Protein AF-A0A645GNS6-F1 (afdb_monomer)

Solvent-accessible surface area (backbone atoms only — not comparable to full-atom values): 8057 Å² total; per-residue (Å²): 130,66,60,82,79,43,59,93,46,25,54,47,54,11,46,52,54,37,38,74,77,57,66,82,57,90,63,32,44,45,34,22,28,61,91,38,39,68,49,49,28,62,75,68,73,48,89,79,59,27,38,43,39,77,55,68,88,49,41,62,52,37,75,76,35,78,92,40,38,87,32,58,38,48,65,88,47,44,63,59,60,61,64,48,95,63,90,28,38,40,35,44,35,33,63,59,55,52,92,83,55,60,75,65,86,87,48,80,88,53,54,73,45,70,32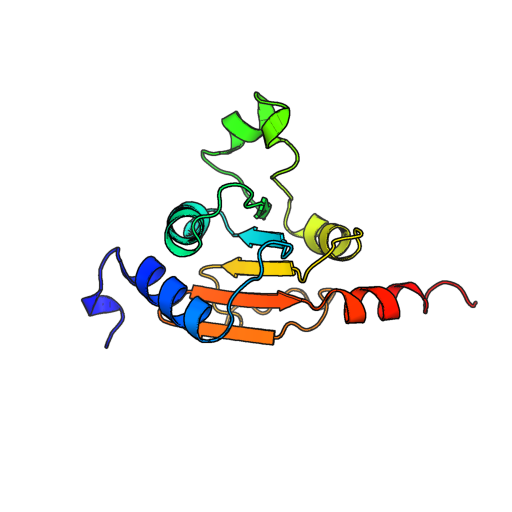,66,61,26,26,44,33,40,39,56,54,73,65,47,55,61,70,66,65,71,82,79,79,129

Radius of gyration: 15.54 Å; Cα contacts (8 Å, |Δi|>4): 206; chains: 1; bounding box: 40×33×48 Å

Secondary structure (DSSP, 8-state):
--GGGSGGGHHHHHHHHHHHHSPPPTTSEEEEETTTHHHHHHHHT-S-PEEES--GGGHHHHHH-HHHHTTEE-GGGHHHHHHS--SS-EEEEES--TTTSPPPTTSPPPEEEEETTEEEEEE-HHHHHHTTTTTS--

Nearest PDB structures (foldseek):
  5b37-assembly1_A  TM=5.063E-01  e=2.604E+00  Nostoc punctiforme NIES-2108
  3wst-assembly10_M  TM=3.511E-01  e=9.110E-01  Caenorhabditis elegans
  7zlj-assembly1_A  TM=4.050E-01  e=1.241E+00  Caenorhabditis elegans
  3vpx-assembly1_B  TM=4.836E-01  e=3.134E+00  Sporosarcina psychrophila

pLDDT: mean 84.09, std 14.73, range [40.09, 96.56]

Sequence (138 aa):
MPTAALGDKATEVGLFNCKSLMAPAPDDLIVVDRGVMAAASWALGRTDLIVLGRPGELEYGFKNYPEYSARHYQLDEFPELLKKQHRGNVFFITSQNPKRKPFPSDWPVPEVVTDHGVTMAKFQAERLKINTEEEYND

Foldseek 3Di:
DDLVVCPPCLLLVFLLVVCVVPPDDPQEAAEEECVNVVSNCVNNVDDLYAYEADNPPCVCVLVVPVVCVVRYDYLVCVLVVLLDDTPFKYKYKYLDDCVVVNRPPSDDQFDWDTGSSMIITIGGSVVSVVVVVVPPDD

Organism: NCBI:txid1076179

Structure (mmCIF, N/CA/C/O backbone):
data_AF-A0A645GNS6-F1
#
_entry.id   AF-A0A645GNS6-F1
#
loop_
_atom_site.group_PDB
_atom_site.id
_atom_site.type_symbol
_atom_site.label_atom_id
_atom_site.label_alt_id
_atom_site.label_comp_id
_atom_site.label_asym_id
_atom_site.label_entity_id
_atom_site.label_seq_id
_atom_site.pdbx_PDB_ins_code
_atom_site.Cartn_x
_atom_site.Cartn_y
_atom_site.Cartn_z
_atom_site.occupancy
_atom_site.B_iso_or_equiv
_atom_site.auth_seq_id
_atom_site.auth_comp_id
_atom_site.auth_asym_id
_atom_site.auth_atom_id
_atom_site.pdbx_PDB_model_num
ATOM 1 N N . MET A 1 1 ? 18.714 -10.364 -10.935 1.00 46.81 1 MET A N 1
ATOM 2 C CA . MET A 1 1 ? 18.670 -10.135 -12.398 1.00 46.81 1 MET A CA 1
ATOM 3 C C . MET A 1 1 ? 18.444 -8.648 -12.646 1.00 46.81 1 MET A C 1
ATOM 5 O O . MET A 1 1 ? 17.853 -8.022 -11.777 1.00 46.81 1 MET A O 1
ATOM 9 N N . PRO A 1 2 ? 18.929 -8.043 -13.743 1.00 48.09 2 PRO A N 1
ATOM 10 C CA . PRO A 1 2 ? 18.662 -6.631 -14.022 1.00 48.09 2 PRO A CA 1
ATOM 11 C C . PRO A 1 2 ? 17.174 -6.429 -14.344 1.00 48.09 2 PRO A C 1
ATOM 13 O O . PRO A 1 2 ? 16.619 -7.198 -15.122 1.00 48.09 2 PRO A O 1
ATOM 16 N N . THR A 1 3 ? 16.541 -5.381 -13.812 1.00 48.56 3 THR A N 1
ATOM 17 C CA . THR A 1 3 ? 15.118 -5.043 -14.043 1.00 48.56 3 THR A CA 1
ATOM 18 C C . THR A 1 3 ? 14.751 -4.949 -15.531 1.00 48.56 3 THR A C 1
ATOM 20 O O . THR A 1 3 ? 13.643 -5.304 -15.916 1.00 48.56 3 THR A O 1
ATOM 23 N N . ALA A 1 4 ? 15.705 -4.562 -16.388 1.00 51.66 4 ALA A N 1
ATOM 24 C CA . ALA A 1 4 ? 15.537 -4.523 -17.844 1.00 51.66 4 ALA A CA 1
ATOM 25 C C . ALA A 1 4 ? 15.235 -5.898 -18.474 1.00 51.66 4 ALA A C 1
ATOM 27 O O . ALA A 1 4 ? 14.607 -5.959 -19.524 1.00 51.66 4 ALA A O 1
ATOM 28 N N . ALA A 1 5 ? 15.643 -6.999 -17.832 1.00 48.50 5 ALA A N 1
ATOM 29 C CA . ALA A 1 5 ? 15.380 -8.355 -18.311 1.00 48.50 5 ALA A CA 1
ATOM 30 C C . ALA A 1 5 ? 13.943 -8.833 -18.027 1.00 48.50 5 ALA A C 1
ATOM 32 O O . ALA A 1 5 ? 13.522 -9.844 -18.581 1.00 48.50 5 ALA A O 1
ATOM 33 N N . LEU A 1 6 ? 13.196 -8.133 -17.163 1.00 52.69 6 LEU A N 1
ATOM 34 C CA . LEU A 1 6 ? 11.848 -8.530 -16.738 1.00 52.69 6 LEU A CA 1
ATOM 35 C C . LEU A 1 6 ? 10.723 -7.834 -17.522 1.00 52.69 6 LEU A C 1
ATOM 37 O O . LEU A 1 6 ? 9.572 -8.254 -17.406 1.00 52.69 6 LEU A O 1
ATOM 41 N N . GLY A 1 7 ? 11.033 -6.804 -18.321 1.00 57.62 7 GLY A N 1
ATOM 42 C CA . GLY A 1 7 ? 10.031 -6.036 -19.071 1.00 57.62 7 GLY A CA 1
ATOM 43 C C . GLY A 1 7 ? 8.871 -5.566 -18.181 1.00 57.62 7 GLY A C 1
ATOM 44 O O . GLY A 1 7 ? 9.086 -5.157 -17.039 1.00 57.62 7 GLY A O 1
ATOM 45 N N . ASP A 1 8 ? 7.638 -5.708 -18.671 1.00 60.00 8 ASP A N 1
ATOM 46 C CA . ASP A 1 8 ? 6.403 -5.312 -17.970 1.00 60.00 8 ASP A CA 1
ATOM 47 C C . ASP A 1 8 ? 6.112 -6.125 -16.688 1.00 60.00 8 ASP A C 1
ATOM 49 O O . ASP A 1 8 ? 5.222 -5.773 -15.916 1.00 60.00 8 ASP A O 1
ATOM 53 N N . LYS A 1 9 ? 6.865 -7.204 -16.416 1.00 68.06 9 LYS A N 1
ATOM 54 C CA . LYS A 1 9 ? 6.669 -8.074 -15.238 1.00 68.06 9 LYS A CA 1
ATOM 55 C C . LYS A 1 9 ? 7.491 -7.669 -14.017 1.00 68.06 9 LYS A C 1
ATOM 57 O O . LYS A 1 9 ? 7.373 -8.301 -12.968 1.00 68.06 9 LYS A O 1
ATOM 62 N N . ALA A 1 10 ? 8.330 -6.638 -14.126 1.00 75.50 10 ALA A N 1
ATOM 63 C CA . ALA A 1 10 ? 9.196 -6.201 -13.030 1.00 75.50 10 ALA A CA 1
ATOM 64 C C . ALA A 1 10 ? 8.412 -5.893 -11.740 1.00 75.50 10 ALA A C 1
ATOM 66 O O . ALA A 1 10 ? 8.846 -6.274 -10.654 1.00 75.50 10 ALA A O 1
ATOM 67 N N . THR A 1 11 ? 7.233 -5.278 -11.864 1.00 80.88 11 THR A N 1
ATOM 68 C CA . THR A 1 11 ? 6.355 -4.957 -10.730 1.00 80.88 11 THR A CA 1
ATOM 69 C C . THR A 1 11 ? 5.794 -6.209 -10.061 1.00 80.88 11 THR A C 1
ATOM 71 O O . THR A 1 11 ? 5.776 -6.292 -8.838 1.00 80.88 11 THR A O 1
ATOM 74 N N . GLU A 1 12 ? 5.372 -7.203 -10.843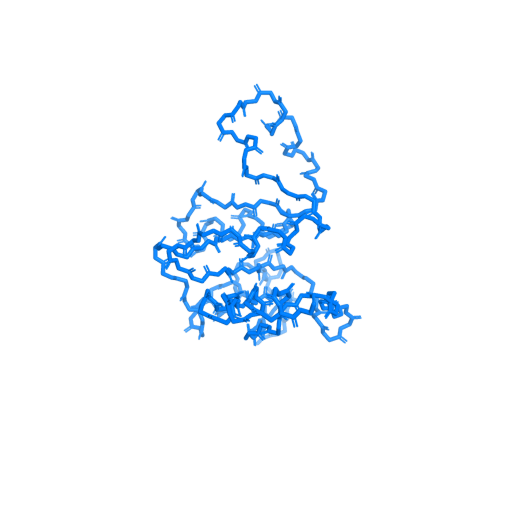 1.00 84.31 12 GLU A N 1
ATOM 75 C CA . GLU A 1 12 ? 4.848 -8.468 -10.318 1.00 84.31 12 GLU A CA 1
ATOM 76 C C . GLU A 1 12 ? 5.942 -9.252 -9.577 1.00 84.31 12 GLU A C 1
ATOM 78 O O . GLU A 1 12 ? 5.735 -9.684 -8.445 1.00 84.31 12 GLU A O 1
ATOM 83 N N . VAL A 1 13 ? 7.139 -9.366 -10.165 1.00 87.12 13 VAL A N 1
ATOM 84 C CA . VAL A 1 13 ? 8.291 -10.022 -9.520 1.00 87.12 13 VAL A CA 1
ATOM 85 C C . VAL A 1 13 ? 8.697 -9.294 -8.238 1.00 87.12 13 VAL A C 1
ATOM 87 O O . VAL A 1 13 ? 8.887 -9.941 -7.208 1.00 87.12 13 VAL A O 1
ATOM 90 N N . GLY A 1 14 ? 8.783 -7.960 -8.280 1.00 90.06 14 GLY A N 1
ATOM 91 C CA . GLY A 1 14 ? 9.083 -7.145 -7.103 1.00 90.06 14 GLY A CA 1
ATOM 92 C C . GLY A 1 14 ? 8.067 -7.361 -5.983 1.00 90.06 14 GLY A C 1
ATOM 93 O O . GLY A 1 14 ? 8.449 -7.582 -4.838 1.00 90.06 14 GLY A O 1
ATOM 94 N N . LEU A 1 15 ? 6.773 -7.402 -6.315 1.00 91.50 15 LEU A N 1
ATOM 95 C CA . LEU A 1 15 ? 5.705 -7.699 -5.360 1.00 91.50 15 LEU A CA 1
ATOM 96 C C . LEU A 1 15 ? 5.820 -9.093 -4.745 1.00 91.50 15 LEU A C 1
ATOM 98 O O . LEU A 1 15 ? 5.704 -9.219 -3.529 1.00 91.50 15 LEU A O 1
ATOM 102 N N . PHE A 1 16 ? 6.058 -10.136 -5.545 1.00 92.50 16 PHE A N 1
ATOM 103 C CA . PHE A 1 16 ? 6.227 -11.493 -5.015 1.00 92.50 16 PHE A CA 1
ATOM 104 C C . PHE A 1 16 ? 7.424 -11.589 -4.065 1.00 92.50 16 PHE A C 1
ATOM 106 O O . PHE A 1 16 ? 7.311 -12.181 -2.989 1.00 92.50 16 PHE A O 1
ATOM 113 N N . ASN A 1 17 ? 8.543 -10.956 -4.416 1.00 93.44 17 ASN A N 1
ATOM 114 C CA . ASN A 1 17 ? 9.731 -10.941 -3.571 1.00 93.44 17 ASN A CA 1
ATOM 115 C C . ASN A 1 17 ? 9.492 -10.142 -2.284 1.00 93.44 17 ASN A C 1
ATOM 117 O O . ASN A 1 17 ? 9.756 -10.653 -1.195 1.00 93.44 17 ASN A O 1
ATOM 121 N N . CYS A 1 18 ? 8.921 -8.937 -2.371 1.00 94.38 18 CYS A N 1
ATOM 122 C CA . CYS A 1 18 ? 8.557 -8.155 -1.190 1.00 94.38 18 CYS A CA 1
ATOM 123 C C . CYS A 1 18 ? 7.568 -8.910 -0.286 1.00 94.38 18 CYS A C 1
ATOM 125 O O . CYS A 1 18 ? 7.786 -8.960 0.921 1.00 94.38 18 CYS A O 1
ATOM 127 N N . LYS A 1 19 ? 6.551 -9.578 -0.850 1.00 94.12 19 LYS A N 1
ATOM 128 C CA . LYS A 1 19 ? 5.597 -10.423 -0.109 1.00 94.12 19 LYS A CA 1
ATOM 129 C C . LYS A 1 19 ? 6.292 -11.579 0.612 1.00 94.12 19 LYS A C 1
ATOM 131 O O . LYS A 1 19 ? 5.902 -11.914 1.724 1.00 94.12 19 LYS A O 1
ATOM 136 N N . SER A 1 20 ? 7.308 -12.189 -0.001 1.00 94.25 20 SER A N 1
ATOM 137 C CA . SER A 1 20 ? 8.058 -13.292 0.620 1.00 94.25 20 SER A CA 1
ATOM 138 C C . SER A 1 20 ? 8.869 -12.845 1.843 1.00 94.25 20 SER A C 1
ATOM 140 O O . SER A 1 20 ? 9.039 -13.617 2.782 1.00 94.25 20 SER A O 1
ATOM 142 N N . LEU A 1 21 ? 9.328 -11.589 1.845 1.00 94.94 21 LEU A N 1
ATOM 143 C CA . LEU A 1 21 ? 10.065 -10.972 2.949 1.00 94.94 21 LEU A CA 1
ATOM 144 C C . LEU A 1 21 ? 9.140 -10.370 4.013 1.00 94.94 21 LEU A C 1
ATOM 146 O O . LEU A 1 21 ? 9.490 -10.340 5.188 1.00 94.94 21 LEU A O 1
ATOM 150 N N . MET A 1 22 ? 7.974 -9.872 3.601 1.00 95.75 22 MET A N 1
ATOM 151 C CA . MET A 1 22 ? 7.034 -9.153 4.453 1.00 95.75 22 MET A CA 1
ATOM 152 C C . MET A 1 22 ? 5.599 -9.458 4.015 1.00 95.75 22 MET A C 1
ATOM 154 O O . MET A 1 22 ? 4.981 -8.720 3.246 1.00 95.75 22 MET A O 1
ATOM 158 N N . ALA A 1 23 ? 5.080 -10.587 4.493 1.00 94.69 23 ALA A N 1
ATOM 159 C CA . ALA A 1 23 ? 3.766 -11.083 4.110 1.00 94.69 23 ALA A CA 1
ATOM 160 C C . ALA A 1 23 ? 2.645 -10.365 4.886 1.00 94.69 23 ALA A C 1
ATOM 162 O O . ALA A 1 23 ? 2.659 -10.399 6.120 1.00 94.69 23 ALA A O 1
ATOM 163 N N . PRO A 1 24 ? 1.651 -9.770 4.200 1.00 95.19 24 PRO A N 1
ATOM 164 C CA . PRO A 1 24 ? 0.451 -9.273 4.861 1.00 95.19 24 PRO A CA 1
ATOM 165 C C . PRO A 1 24 ? -0.443 -10.416 5.360 1.00 95.19 24 PRO A C 1
ATOM 167 O O . PRO A 1 24 ? -0.635 -11.421 4.670 1.00 95.19 24 PRO A O 1
ATOM 170 N N . ALA A 1 25 ? -1.029 -10.236 6.537 1.00 94.75 25 ALA A N 1
ATOM 171 C CA . ALA A 1 25 ? -2.082 -11.067 7.100 1.00 94.75 25 ALA A CA 1
ATOM 172 C C . ALA A 1 25 ? -3.468 -10.705 6.515 1.00 94.75 25 ALA A C 1
ATOM 174 O O . ALA A 1 25 ? -3.645 -9.626 5.940 1.00 94.75 25 ALA A O 1
ATOM 175 N N . PRO A 1 26 ? -4.488 -11.575 6.667 1.00 93.12 26 PRO A N 1
ATOM 176 C CA . PRO A 1 26 ? -5.840 -11.296 6.174 1.00 93.12 26 PRO A CA 1
ATOM 177 C C . PRO A 1 26 ? -6.453 -9.999 6.722 1.00 93.12 26 PRO A C 1
ATOM 179 O O . PRO A 1 26 ? -7.069 -9.260 5.963 1.00 93.12 26 PRO A O 1
ATOM 182 N N . ASP A 1 27 ? -6.225 -9.700 8.004 1.00 93.38 27 ASP A N 1
ATOM 183 C CA . ASP A 1 27 ? -6.756 -8.507 8.683 1.00 93.38 27 ASP A CA 1
ATOM 184 C C . ASP A 1 27 ? -5.908 -7.238 8.467 1.00 93.38 27 ASP A C 1
ATOM 186 O O . ASP A 1 27 ? -6.269 -6.162 8.954 1.00 93.38 27 ASP A O 1
ATOM 190 N N . ASP A 1 28 ? -4.776 -7.346 7.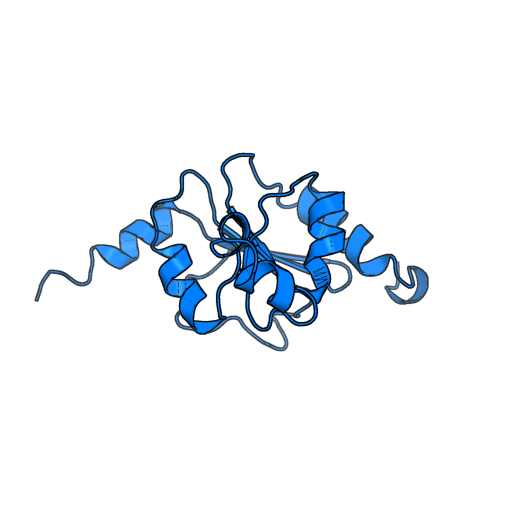761 1.00 94.88 28 ASP A N 1
ATOM 191 C CA . ASP A 1 28 ? -3.962 -6.186 7.408 1.00 94.88 28 ASP A CA 1
ATOM 192 C C . ASP A 1 28 ? -4.650 -5.363 6.311 1.00 94.88 28 ASP A C 1
ATOM 194 O O . ASP A 1 28 ? -5.233 -5.897 5.357 1.00 94.88 28 ASP A O 1
ATOM 198 N N . LEU A 1 29 ? -4.532 -4.042 6.431 1.00 95.12 29 LEU A N 1
ATOM 199 C CA . LEU A 1 29 ? -5.042 -3.089 5.460 1.00 95.12 29 LEU A CA 1
ATOM 200 C C . LEU A 1 29 ? -4.022 -2.893 4.340 1.00 95.12 29 LEU A C 1
ATOM 202 O O . LEU A 1 29 ? -2.869 -2.551 4.604 1.00 95.12 29 LEU A O 1
ATOM 206 N N . ILE A 1 30 ? -4.447 -3.070 3.090 1.00 96.56 30 ILE A N 1
ATOM 207 C CA . ILE A 1 30 ? -3.570 -2.924 1.926 1.00 96.56 30 ILE A CA 1
ATOM 208 C C . ILE A 1 30 ? -3.876 -1.609 1.222 1.00 96.56 30 ILE A C 1
ATOM 210 O O . ILE A 1 30 ? -4.915 -1.455 0.583 1.00 96.56 30 ILE A O 1
ATOM 214 N N . VAL A 1 31 ? -2.942 -0.674 1.317 1.00 96.25 31 VAL A N 1
ATOM 215 C CA . VAL A 1 31 ? -2.975 0.623 0.652 1.00 96.25 31 VAL A CA 1
ATOM 216 C C . VAL A 1 31 ? -1.959 0.615 -0.481 1.00 96.25 31 VAL A C 1
ATOM 218 O O . VAL A 1 31 ? -0.833 0.148 -0.322 1.00 96.25 31 VAL A O 1
ATOM 221 N N . VAL A 1 32 ? -2.342 1.113 -1.648 1.00 95.31 32 VAL A N 1
ATOM 222 C CA . VAL A 1 32 ? -1.515 1.063 -2.853 1.00 95.31 32 VAL A CA 1
ATOM 223 C C . VAL A 1 32 ? -1.562 2.374 -3.609 1.00 95.31 32 VAL A C 1
ATOM 225 O O . VAL A 1 32 ? -2.581 3.063 -3.618 1.00 95.31 32 VAL A O 1
ATOM 228 N N . ASP A 1 33 ? -0.480 2.714 -4.303 1.00 91.38 33 ASP A N 1
ATOM 229 C CA . ASP A 1 33 ? -0.615 3.672 -5.395 1.00 91.38 33 ASP A CA 1
ATOM 230 C C . ASP A 1 33 ? -1.342 3.032 -6.593 1.00 91.38 33 ASP A C 1
ATOM 232 O O . ASP A 1 33 ? -1.379 1.810 -6.774 1.00 91.38 33 ASP A O 1
ATOM 236 N N . ARG A 1 34 ? -1.923 3.879 -7.444 1.00 89.50 34 ARG A N 1
ATOM 237 C CA . ARG A 1 34 ? -2.628 3.445 -8.659 1.00 89.50 34 ARG A CA 1
ATOM 238 C C . ARG A 1 34 ? -1.756 2.581 -9.581 1.00 89.50 34 ARG A C 1
ATOM 240 O O . ARG A 1 34 ? -2.276 1.672 -10.219 1.00 89.50 34 ARG A O 1
ATOM 247 N N . GLY A 1 35 ? -0.460 2.881 -9.687 1.00 87.12 35 GLY A N 1
ATOM 248 C CA . GLY A 1 35 ? 0.450 2.231 -10.632 1.00 87.12 35 GLY A CA 1
ATOM 249 C C . GLY A 1 35 ? 0.726 0.767 -10.297 1.00 87.12 35 GLY A C 1
ATOM 250 O O . GLY A 1 35 ? 0.965 -0.026 -11.203 1.00 87.12 35 GLY A O 1
ATOM 251 N N . VAL A 1 36 ? 0.645 0.393 -9.018 1.00 90.94 36 VAL A N 1
ATOM 252 C CA . VAL A 1 36 ? 0.877 -0.987 -8.566 1.00 90.94 36 VAL A CA 1
ATOM 253 C C . VAL A 1 36 ? -0.400 -1.741 -8.193 1.00 90.94 36 VAL A C 1
ATOM 255 O O . VAL A 1 36 ? -0.327 -2.941 -7.945 1.00 90.94 36 VAL A O 1
ATOM 258 N N . MET A 1 37 ? -1.567 -1.086 -8.182 1.00 91.88 37 MET A N 1
ATOM 259 C CA . MET A 1 37 ? -2.829 -1.668 -7.700 1.00 91.88 37 MET A CA 1
ATOM 260 C C . MET A 1 37 ? -3.179 -3.006 -8.366 1.00 91.88 37 MET A C 1
ATOM 262 O O . MET A 1 37 ? -3.460 -3.979 -7.668 1.00 91.88 37 MET A O 1
ATOM 266 N N . ALA A 1 38 ? -3.157 -3.070 -9.701 1.00 90.69 38 ALA A N 1
ATOM 267 C CA . ALA A 1 38 ? -3.542 -4.279 -10.431 1.00 90.69 38 ALA A CA 1
ATOM 268 C C . ALA A 1 38 ? -2.595 -5.452 -10.124 1.00 90.69 38 ALA A C 1
ATOM 270 O O . ALA A 1 38 ? -3.043 -6.555 -9.808 1.00 90.69 38 ALA A O 1
ATOM 271 N N . ALA A 1 39 ? -1.286 -5.193 -10.137 1.00 91.31 39 ALA A N 1
ATOM 272 C CA . ALA A 1 39 ? -0.280 -6.199 -9.818 1.00 91.31 39 ALA A CA 1
ATOM 273 C C . ALA A 1 39 ? -0.364 -6.644 -8.347 1.00 91.31 39 ALA A C 1
ATOM 275 O O . ALA A 1 39 ? -0.253 -7.834 -8.059 1.00 91.31 39 ALA A O 1
ATOM 276 N N . ALA A 1 40 ? -0.613 -5.716 -7.416 1.00 93.56 40 ALA A N 1
ATOM 277 C CA . ALA A 1 40 ? -0.774 -6.018 -5.995 1.00 93.56 40 ALA A CA 1
ATOM 278 C C . ALA A 1 40 ? -2.028 -6.860 -5.734 1.00 93.56 40 ALA A C 1
ATOM 280 O O . ALA A 1 40 ? -1.959 -7.832 -4.983 1.00 93.56 40 ALA A O 1
ATOM 281 N N . SER A 1 41 ? -3.151 -6.539 -6.385 1.00 93.12 41 SER A N 1
ATOM 282 C CA . SER A 1 41 ? -4.387 -7.322 -6.287 1.00 93.12 41 SER A CA 1
ATOM 283 C C . SER A 1 41 ? -4.162 -8.774 -6.711 1.00 93.12 41 SER A C 1
ATOM 285 O O . SER A 1 41 ? -4.527 -9.690 -5.972 1.00 93.12 41 SER A O 1
ATOM 287 N N . TRP A 1 42 ? -3.466 -8.986 -7.832 1.00 91.81 42 TRP A N 1
ATOM 288 C CA . TRP A 1 42 ? -3.106 -10.316 -8.319 1.00 91.81 42 TRP A CA 1
ATOM 289 C C . TRP A 1 42 ? -2.137 -11.053 -7.384 1.00 91.81 42 TRP A C 1
ATOM 291 O O . TRP A 1 42 ? -2.438 -12.148 -6.912 1.00 91.81 42 TRP A O 1
ATOM 301 N N . ALA A 1 43 ? -0.995 -10.441 -7.054 1.00 91.81 43 ALA A N 1
ATOM 302 C CA . ALA A 1 43 ? 0.060 -11.080 -6.263 1.00 91.81 43 ALA A CA 1
ATOM 303 C C . ALA A 1 43 ? -0.375 -11.404 -4.821 1.00 91.81 43 ALA A C 1
ATOM 305 O O . ALA A 1 43 ? 0.089 -12.381 -4.217 1.00 91.81 43 ALA A O 1
ATOM 306 N N . LEU A 1 44 ? -1.264 -10.590 -4.244 1.00 93.62 44 LEU A N 1
ATOM 307 C CA . LEU A 1 44 ? -1.794 -10.795 -2.896 1.00 93.62 44 LEU A CA 1
ATOM 308 C C . LEU A 1 44 ? -3.085 -11.621 -2.878 1.00 93.62 44 LEU A C 1
ATOM 310 O O . LEU A 1 44 ? -3.429 -12.135 -1.817 1.00 93.62 44 LEU A O 1
ATOM 314 N N . GLY A 1 45 ? -3.776 -11.775 -4.012 1.00 93.56 45 GLY A N 1
ATOM 315 C CA . GLY A 1 45 ? -5.102 -12.398 -4.061 1.00 93.56 45 GLY A CA 1
ATOM 316 C C . GLY A 1 45 ? -6.146 -11.599 -3.274 1.00 93.56 45 GLY A C 1
ATOM 317 O O . GLY A 1 45 ? -6.998 -12.180 -2.605 1.00 93.56 45 GLY A O 1
ATOM 318 N N . ARG A 1 46 ? -6.040 -10.266 -3.294 1.00 93.94 46 ARG A N 1
ATOM 319 C CA . ARG A 1 46 ? -6.878 -9.337 -2.518 1.00 93.94 46 ARG A CA 1
ATOM 320 C C . ARG A 1 46 ? -7.691 -8.458 -3.465 1.00 93.94 46 ARG A C 1
ATOM 322 O O . ARG A 1 46 ? -7.213 -8.086 -4.535 1.00 93.94 46 ARG A O 1
ATOM 329 N N . THR A 1 47 ? -8.907 -8.099 -3.064 1.00 92.31 47 THR A N 1
ATOM 330 C CA . THR A 1 47 ? -9.821 -7.226 -3.836 1.00 92.31 47 THR A CA 1
ATOM 331 C C . THR A 1 47 ? -10.312 -6.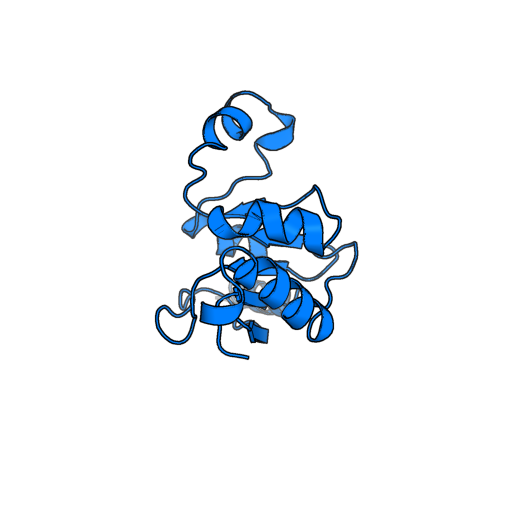023 -3.033 1.00 92.31 47 THR A C 1
ATOM 333 O O . THR A 1 47 ? -11.120 -5.238 -3.515 1.00 92.31 47 THR A O 1
ATOM 336 N N . ASP A 1 48 ? -9.865 -5.896 -1.792 1.00 93.19 48 ASP A N 1
ATOM 337 C CA . ASP A 1 48 ? -10.209 -4.883 -0.793 1.00 93.19 48 ASP A CA 1
ATOM 338 C C . ASP A 1 48 ? -9.092 -3.838 -0.628 1.00 93.19 48 ASP A C 1
ATOM 340 O O . ASP A 1 48 ? -8.944 -3.228 0.427 1.00 93.19 48 ASP A O 1
ATOM 344 N N . LEU A 1 49 ? -8.294 -3.635 -1.680 1.00 94.69 49 LEU A N 1
ATOM 345 C CA . LEU A 1 49 ? -7.213 -2.658 -1.688 1.00 94.69 49 LEU A CA 1
ATOM 346 C C . LEU A 1 49 ? -7.781 -1.236 -1.635 1.00 94.69 49 LEU A C 1
ATOM 348 O O . LEU A 1 49 ? -8.802 -0.935 -2.260 1.00 94.69 49 LEU A O 1
ATOM 352 N N . ILE A 1 50 ? -7.062 -0.361 -0.941 1.00 95.31 50 ILE A N 1
ATOM 353 C CA . ILE A 1 50 ? -7.309 1.076 -0.897 1.00 95.31 50 ILE A CA 1
ATOM 354 C C . ILE A 1 50 ? -6.308 1.776 -1.812 1.00 95.31 50 ILE A C 1
ATOM 356 O O . ILE A 1 50 ? -5.103 1.575 -1.691 1.00 95.31 50 ILE A O 1
ATOM 360 N N . VAL A 1 51 ? -6.790 2.633 -2.703 1.00 95.12 51 VAL A N 1
ATOM 361 C CA . VAL A 1 51 ? -5.948 3.458 -3.570 1.00 95.12 51 VAL A CA 1
ATOM 362 C C . VAL A 1 51 ? -5.626 4.778 -2.880 1.00 95.12 51 VAL A C 1
ATOM 364 O O . VAL A 1 51 ? -6.527 5.475 -2.416 1.00 95.12 51 VAL A O 1
ATOM 367 N N . LEU A 1 52 ? -4.344 5.140 -2.858 1.00 94.12 52 LEU A N 1
ATOM 368 C CA . LEU A 1 52 ? -3.840 6.387 -2.294 1.00 94.12 52 LEU A CA 1
ATOM 369 C C . LEU A 1 52 ? -3.347 7.347 -3.385 1.00 94.12 52 LEU A C 1
ATOM 371 O O . LEU A 1 52 ? -2.564 6.978 -4.266 1.00 94.12 52 LEU A O 1
ATOM 375 N N . GLY A 1 53 ? -3.763 8.609 -3.296 1.00 90.94 53 GLY A N 1
ATOM 376 C CA . GLY A 1 53 ? -3.388 9.676 -4.221 1.00 90.94 53 GLY A CA 1
ATOM 377 C C . GLY A 1 53 ? -4.321 9.775 -5.429 1.00 90.94 53 GLY A C 1
ATOM 378 O O . GLY A 1 53 ? -5.517 9.535 -5.330 1.00 90.94 53 GLY A O 1
ATOM 379 N N . ARG A 1 54 ? -3.803 10.177 -6.597 1.00 89.25 54 ARG A N 1
ATOM 380 C CA . ARG A 1 54 ? -4.656 10.452 -7.769 1.00 89.25 54 ARG A CA 1
ATOM 381 C C . ARG A 1 54 ? -5.266 9.156 -8.340 1.00 89.25 54 ARG A C 1
ATOM 383 O O . ARG A 1 54 ? -4.499 8.295 -8.782 1.00 89.25 54 ARG A O 1
ATOM 390 N N . PRO A 1 55 ? -6.607 9.042 -8.424 1.00 86.25 55 PRO A N 1
ATOM 391 C CA . PRO A 1 55 ? -7.278 7.801 -8.821 1.00 86.25 55 PRO A CA 1
ATOM 392 C C . PRO A 1 55 ? -7.186 7.511 -10.328 1.00 86.25 55 PRO A C 1
ATOM 394 O O . PRO A 1 55 ? -7.209 6.351 -10.737 1.00 86.25 55 PRO A O 1
ATOM 397 N N . GLY A 1 56 ? -7.025 8.541 -11.167 1.00 87.44 56 GLY A N 1
ATOM 398 C CA . GLY A 1 56 ? -6.936 8.384 -12.621 1.00 87.44 56 GLY A CA 1
ATOM 399 C C . GLY A 1 56 ? -8.191 7.723 -13.194 1.00 87.44 56 GLY A C 1
ATOM 400 O O . GLY A 1 56 ? -9.301 8.138 -12.892 1.00 87.44 56 GLY A O 1
ATOM 401 N N . GLU A 1 57 ? -8.019 6.663 -13.979 1.00 87.00 57 GLU A N 1
ATOM 402 C CA . GLU A 1 57 ? -9.122 5.919 -14.612 1.00 87.00 57 GLU A CA 1
ATOM 403 C C . GLU A 1 57 ? -10.120 5.320 -13.603 1.00 87.00 57 GLU A C 1
ATOM 405 O O . GLU A 1 57 ? -11.281 5.097 -13.938 1.00 87.00 57 GLU A O 1
ATOM 410 N N . LEU A 1 58 ? -9.704 5.116 -12.348 1.00 89.06 58 LEU A N 1
ATOM 411 C CA . LEU A 1 58 ? -10.558 4.592 -11.278 1.00 89.06 58 LEU A CA 1
ATOM 412 C C . LEU A 1 58 ? -11.514 5.644 -10.701 1.00 89.06 58 LEU A C 1
ATOM 414 O O . LEU A 1 58 ? -12.433 5.299 -9.961 1.00 89.06 58 LEU A O 1
ATOM 418 N N . GLU A 1 59 ? -11.325 6.922 -11.040 1.00 92.06 59 GLU A N 1
ATOM 419 C CA . GLU A 1 59 ? -12.123 8.032 -10.515 1.00 92.06 59 GLU A CA 1
ATOM 420 C C . GLU A 1 59 ? -13.617 7.843 -10.779 1.00 92.06 59 GLU A C 1
ATOM 422 O O . GLU A 1 59 ? -14.441 8.084 -9.896 1.00 92.06 59 GLU A O 1
ATOM 427 N N . TYR A 1 60 ? -13.968 7.368 -11.977 1.00 91.12 60 TYR A N 1
ATOM 428 C CA . TYR A 1 60 ? -15.356 7.075 -12.317 1.00 91.12 60 TYR A CA 1
ATOM 429 C C . TYR A 1 60 ? -15.942 6.017 -11.374 1.00 91.12 60 TYR A C 1
ATOM 431 O O . TYR A 1 60 ? -17.055 6.186 -10.881 1.00 91.12 60 TYR A O 1
ATOM 439 N N . GLY A 1 61 ? -15.175 4.963 -11.078 1.00 90.38 61 GLY A N 1
ATOM 440 C CA . GLY A 1 61 ? -15.564 3.912 -10.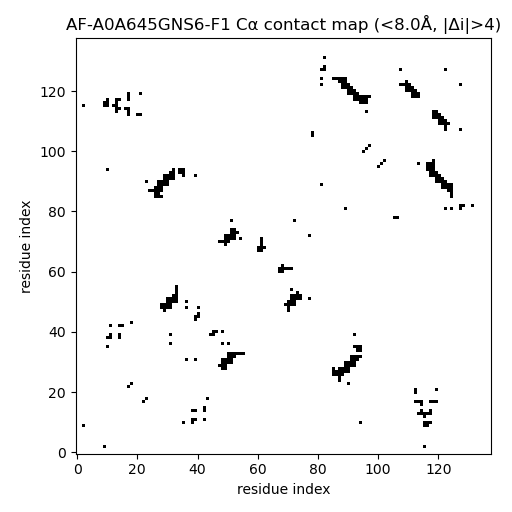142 1.00 90.38 61 GLY A CA 1
ATOM 441 C C . GLY A 1 61 ? -15.842 4.465 -8.744 1.00 90.38 61 GLY A C 1
ATOM 442 O O . GLY A 1 61 ? -16.919 4.261 -8.194 1.00 90.38 61 GLY A O 1
ATOM 443 N N . PHE A 1 62 ? -14.901 5.234 -8.196 1.00 91.44 62 PHE A N 1
ATOM 444 C CA . PHE A 1 62 ? -15.021 5.776 -6.841 1.00 91.44 62 PHE A CA 1
ATOM 445 C C . PHE A 1 62 ? -16.157 6.792 -6.680 1.00 91.44 62 PHE A C 1
ATOM 447 O O . PHE A 1 62 ? -16.756 6.865 -5.610 1.00 91.44 62 PHE A O 1
ATOM 454 N N . LYS A 1 63 ? -16.476 7.560 -7.730 1.00 91.44 63 LYS A N 1
ATOM 455 C CA . LYS A 1 63 ? -17.534 8.582 -7.683 1.00 91.44 63 LYS A CA 1
ATOM 456 C C . LYS A 1 63 ? -18.940 8.041 -7.919 1.00 91.44 63 LYS A C 1
ATOM 458 O O . LYS A 1 63 ? -19.886 8.596 -7.372 1.00 91.44 63 LYS A O 1
ATOM 463 N N . ASN A 1 64 ? -19.090 7.015 -8.755 1.00 93.81 64 ASN A N 1
ATOM 464 C CA . ASN A 1 64 ? -20.411 6.565 -9.206 1.00 93.81 64 ASN A CA 1
ATOM 465 C C . ASN A 1 64 ? -20.915 5.307 -8.483 1.00 93.81 64 ASN A C 1
ATOM 467 O O . ASN A 1 64 ? -22.104 5.013 -8.571 1.00 93.81 64 ASN A O 1
ATOM 471 N N . TYR A 1 65 ? -20.049 4.593 -7.756 1.00 91.56 65 TYR A N 1
ATOM 472 C CA . TYR A 1 65 ? -20.396 3.359 -7.045 1.00 91.56 65 TYR A CA 1
ATOM 473 C C . TYR A 1 65 ? -20.100 3.512 -5.543 1.00 91.56 65 TYR A C 1
ATOM 475 O O . TYR A 1 65 ? -18.929 3.480 -5.138 1.00 91.56 65 TYR A O 1
ATOM 483 N N . PRO A 1 66 ? -21.131 3.713 -4.698 1.00 88.06 66 PRO A N 1
ATOM 484 C CA . PRO A 1 66 ? -20.966 3.979 -3.268 1.00 88.06 66 PRO A CA 1
ATOM 485 C C . PRO A 1 66 ? -20.116 2.941 -2.526 1.00 88.06 66 PRO A C 1
ATOM 487 O O . PRO A 1 66 ? -19.353 3.298 -1.631 1.00 88.06 66 PRO A O 1
ATOM 490 N N . GLU A 1 67 ? -20.183 1.674 -2.927 1.00 87.81 67 GLU A N 1
ATOM 491 C CA . GLU A 1 67 ? -19.419 0.559 -2.365 1.00 87.81 67 GLU A CA 1
ATOM 492 C C . GLU A 1 67 ? -17.897 0.676 -2.562 1.00 87.81 67 GLU A C 1
ATOM 494 O O . GLU A 1 67 ? -17.123 0.038 -1.840 1.00 87.81 67 GLU A O 1
ATOM 499 N N . TYR A 1 68 ? -17.451 1.497 -3.517 1.00 86.88 68 TYR A N 1
ATOM 500 C CA . TYR A 1 68 ? -16.035 1.739 -3.796 1.00 86.88 68 TYR A CA 1
ATOM 501 C C . TYR A 1 68 ? -15.544 3.089 -3.274 1.00 86.88 68 TYR A C 1
ATOM 503 O O . TYR A 1 68 ? -14.335 3.272 -3.154 1.00 86.88 68 TYR A O 1
ATOM 511 N N . SER A 1 69 ? -16.446 4.004 -2.903 1.00 83.81 69 SER A N 1
ATOM 512 C CA . SER A 1 69 ? -16.091 5.341 -2.400 1.00 83.81 69 SER A CA 1
ATOM 513 C C . SER A 1 69 ? -15.119 5.303 -1.210 1.00 83.81 69 SER A C 1
ATOM 515 O O . SER A 1 69 ? -14.175 6.082 -1.154 1.00 83.81 69 SER A O 1
ATOM 517 N N . ALA A 1 70 ? -15.272 4.330 -0.307 1.00 86.69 70 ALA A N 1
ATOM 518 C CA . ALA A 1 70 ? -14.414 4.163 0.868 1.00 86.69 70 ALA A CA 1
ATOM 519 C C . ALA A 1 70 ? -13.018 3.573 0.562 1.00 86.69 70 ALA A C 1
ATOM 521 O O . ALA A 1 70 ? -12.228 3.361 1.483 1.00 86.69 70 ALA A O 1
ATOM 522 N N . ARG A 1 71 ? -12.714 3.270 -0.708 1.00 91.06 71 ARG A N 1
ATOM 523 C CA . ARG A 1 71 ? -11.456 2.641 -1.152 1.00 91.06 71 ARG A CA 1
ATOM 524 C C . ARG A 1 71 ? -10.488 3.625 -1.798 1.00 91.06 71 ARG A C 1
ATOM 526 O O . ARG A 1 71 ? -9.508 3.198 -2.403 1.00 91.06 71 ARG A O 1
ATOM 533 N N . HIS A 1 72 ? -10.749 4.921 -1.691 1.00 94.06 72 HIS A N 1
ATOM 534 C CA . HIS A 1 72 ? -9.896 5.959 -2.248 1.00 94.06 72 HIS A CA 1
ATOM 535 C C . HIS A 1 72 ? -9.630 7.041 -1.208 1.00 94.06 72 HIS A C 1
ATOM 537 O O . HIS A 1 72 ? -10.559 7.549 -0.591 1.00 94.06 72 HIS A O 1
ATOM 543 N N . TYR A 1 73 ? -8.352 7.361 -1.024 1.00 93.12 73 TYR A N 1
ATOM 544 C CA . TYR A 1 73 ? -7.879 8.431 -0.153 1.00 93.12 73 TYR A CA 1
ATOM 545 C C . TYR A 1 73 ? -6.863 9.281 -0.917 1.00 93.12 73 TYR A C 1
ATOM 547 O O . TYR A 1 73 ? -6.101 8.782 -1.750 1.00 93.12 73 TYR A O 1
ATOM 555 N N . GLN A 1 74 ? -6.820 10.571 -0.630 1.00 91.81 74 GLN A N 1
ATOM 556 C CA . GLN A 1 74 ? -5.733 11.455 -1.017 1.00 91.81 74 GLN A CA 1
ATOM 557 C C . GLN A 1 74 ? -4.510 11.220 -0.123 1.00 91.81 74 GLN A C 1
ATOM 559 O O . GLN A 1 74 ? -4.590 10.613 0.943 1.00 91.81 74 GLN A O 1
ATOM 564 N N . LEU A 1 75 ? -3.338 11.661 -0.587 1.00 88.88 75 LEU A N 1
ATOM 565 C CA . LEU A 1 75 ? -2.069 11.400 0.102 1.00 88.88 75 LEU A CA 1
ATOM 566 C C . LEU A 1 75 ? -2.016 12.036 1.503 1.00 88.88 75 LEU A C 1
ATOM 568 O O . LEU A 1 75 ? -1.447 11.450 2.418 1.00 88.88 75 LEU A O 1
ATOM 572 N N . ASP A 1 76 ? -2.608 13.217 1.649 1.00 89.50 76 ASP A N 1
ATOM 573 C CA . ASP A 1 76 ? -2.751 13.979 2.892 1.00 89.50 76 ASP A CA 1
ATOM 574 C C . ASP A 1 76 ? -3.768 13.369 3.866 1.00 89.50 76 ASP A C 1
ATOM 576 O O . ASP A 1 76 ? -3.711 13.643 5.059 1.00 89.50 76 ASP A O 1
ATOM 580 N N . GLU A 1 77 ? -4.643 12.478 3.398 1.00 90.94 77 GLU A N 1
ATOM 581 C CA . GLU A 1 77 ? -5.582 11.737 4.250 1.00 90.94 77 GLU A CA 1
ATOM 582 C C . GLU A 1 77 ? -4.969 10.445 4.820 1.00 90.94 77 GLU A C 1
ATOM 584 O O . GLU A 1 77 ? -5.575 9.779 5.664 1.00 90.94 77 GLU A O 1
ATOM 589 N N . PHE A 1 78 ? -3.762 10.063 4.383 1.00 90.94 78 PHE A N 1
ATOM 590 C CA . PHE A 1 78 ? -3.110 8.836 4.840 1.00 90.94 78 PHE A CA 1
ATOM 591 C C . PHE A 1 78 ? -2.803 8.815 6.346 1.00 90.94 78 PHE A C 1
ATOM 593 O O . PHE A 1 78 ? -3.084 7.789 6.967 1.00 90.94 78 PHE A O 1
ATOM 600 N N . PRO A 1 79 ? -2.294 9.894 6.978 1.00 88.44 79 PRO A N 1
ATOM 601 C CA . PRO A 1 79 ? -2.096 9.912 8.428 1.00 88.44 79 PRO A CA 1
ATOM 602 C C . PRO A 1 79 ? -3.385 9.630 9.206 1.00 88.44 79 PRO A C 1
ATOM 604 O O . PRO A 1 79 ? -3.373 8.871 10.171 1.00 88.44 79 PRO A O 1
ATOM 607 N N . GLU A 1 80 ? -4.518 10.166 8.752 1.00 86.69 80 GLU A N 1
ATOM 608 C CA . GLU A 1 80 ? -5.818 9.900 9.374 1.00 86.69 80 GLU A CA 1
ATOM 609 C C . GLU A 1 80 ? -6.277 8.458 9.139 1.00 86.69 80 GLU A C 1
ATOM 611 O O . GLU A 1 80 ? -6.835 7.831 10.039 1.00 86.69 80 GLU A O 1
ATOM 616 N N . LEU A 1 81 ? -5.989 7.878 7.968 1.00 88.69 81 LEU A N 1
ATOM 617 C CA . LEU A 1 81 ? -6.221 6.453 7.716 1.00 88.69 81 LEU A CA 1
ATOM 618 C C . LEU A 1 81 ? -5.421 5.561 8.679 1.00 88.69 81 LEU A C 1
ATOM 620 O O . LEU A 1 81 ? -5.962 4.563 9.151 1.00 88.69 81 LEU A O 1
ATOM 624 N N . LEU A 1 82 ? -4.177 5.934 8.997 1.00 87.62 82 LEU A N 1
ATOM 625 C CA . LEU A 1 82 ? -3.329 5.223 9.962 1.00 87.62 82 LEU A CA 1
ATOM 626 C C . LEU A 1 82 ? -3.849 5.325 11.407 1.00 87.62 82 LEU A C 1
ATOM 628 O O . LEU A 1 82 ? -3.611 4.428 12.207 1.00 87.62 82 LEU A O 1
ATOM 632 N N . LYS A 1 83 ? -4.552 6.405 11.765 1.00 83.81 83 LYS A N 1
ATOM 633 C CA . LYS A 1 83 ? -5.128 6.580 13.112 1.00 83.81 83 LYS A CA 1
ATOM 634 C C . LYS A 1 83 ? -6.432 5.808 13.315 1.00 83.81 83 LYS A C 1
ATOM 636 O O . LYS A 1 83 ? -6.832 5.562 14.454 1.00 83.81 83 LYS A O 1
ATOM 641 N N . LYS A 1 84 ? -7.134 5.442 12.235 1.00 84.25 84 LYS A N 1
ATOM 642 C CA . LYS A 1 84 ? -8.390 4.683 12.336 1.00 84.25 84 LYS A CA 1
ATOM 643 C C . LYS A 1 84 ? -8.140 3.335 13.003 1.00 84.25 84 LYS A C 1
ATOM 645 O O . LYS A 1 84 ? -7.099 2.718 12.833 1.00 84.25 84 LYS A O 1
ATOM 650 N N . GLN A 1 85 ? -9.125 2.826 13.736 1.00 72.81 85 GLN A N 1
ATOM 651 C CA . GLN A 1 85 ? -8.997 1.502 14.329 1.00 72.81 85 GLN A CA 1
ATOM 652 C C . GLN A 1 85 ? -9.046 0.425 13.236 1.00 72.81 85 GLN A C 1
ATOM 654 O O . GLN A 1 85 ? -10.085 0.190 12.620 1.00 72.81 85 GLN A O 1
ATOM 659 N N . HIS A 1 86 ? -7.926 -0.260 13.031 1.00 79.94 86 HIS A N 1
ATOM 660 C CA . HIS A 1 86 ? -7.810 -1.438 12.178 1.00 79.94 86 HIS A CA 1
ATOM 661 C C . HIS A 1 86 ? -7.294 -2.631 12.997 1.00 79.94 86 HIS A C 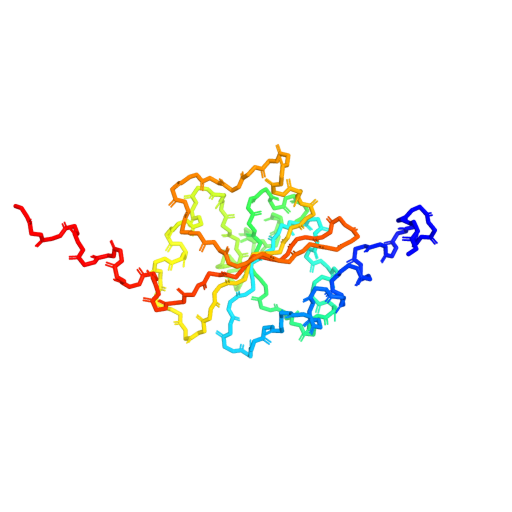1
ATOM 663 O O . HIS A 1 86 ? -6.624 -2.465 14.018 1.00 79.94 86 HIS A O 1
ATOM 669 N N . ARG A 1 87 ? -7.679 -3.849 12.595 1.00 80.50 87 ARG A N 1
ATOM 670 C CA . ARG A 1 87 ? -7.330 -5.082 13.324 1.00 80.50 87 ARG A CA 1
ATOM 671 C C . ARG A 1 87 ? -5.882 -5.516 13.082 1.00 80.50 87 ARG A C 1
ATOM 673 O O . ARG A 1 87 ? -5.248 -5.997 14.015 1.00 80.50 87 ARG A O 1
ATOM 680 N N . GLY A 1 88 ? -5.376 -5.338 11.863 1.00 89.12 88 GLY A N 1
ATOM 681 C CA . GLY A 1 88 ? -3.998 -5.646 11.476 1.00 89.12 88 GLY A CA 1
ATOM 682 C C . GLY A 1 88 ? -3.129 -4.404 11.282 1.00 89.12 88 GLY A C 1
ATOM 683 O O . GLY A 1 88 ? -3.515 -3.297 11.632 1.00 89.12 88 GLY A O 1
ATOM 684 N N . ASN A 1 89 ? -1.945 -4.584 10.713 1.00 94.38 89 ASN A N 1
ATOM 685 C CA . ASN A 1 89 ? -1.044 -3.524 10.264 1.00 94.38 89 ASN A CA 1
ATOM 686 C C . ASN A 1 89 ? -1.598 -2.809 9.023 1.00 94.38 89 ASN A C 1
ATOM 688 O O . ASN A 1 89 ? -2.460 -3.337 8.320 1.00 94.38 89 ASN A O 1
ATOM 692 N N . VAL A 1 90 ? -1.036 -1.644 8.701 1.00 95.31 90 VAL A N 1
ATOM 693 C CA . VAL A 1 90 ? -1.261 -0.992 7.404 1.00 95.31 90 VAL A CA 1
ATOM 694 C C . VAL A 1 90 ? -0.044 -1.217 6.524 1.00 95.31 90 VAL A C 1
ATOM 696 O O . VAL A 1 90 ? 1.082 -0.939 6.930 1.00 95.31 90 VAL A O 1
ATOM 699 N N . PHE A 1 91 ? -0.263 -1.714 5.315 1.00 96.50 91 PHE A N 1
ATOM 700 C CA . PHE A 1 91 ? 0.758 -1.831 4.286 1.00 96.50 91 PHE A CA 1
ATOM 701 C C . PHE A 1 91 ? 0.537 -0.755 3.238 1.00 96.50 91 PHE A C 1
ATOM 703 O O . PHE A 1 91 ? -0.550 -0.665 2.681 1.00 96.50 91 PHE A O 1
ATOM 710 N N . PHE A 1 92 ? 1.572 0.016 2.928 1.00 96.19 92 PHE A N 1
ATOM 711 C CA . PHE A 1 92 ? 1.599 0.880 1.759 1.00 96.19 92 PHE A CA 1
ATOM 712 C C . PHE A 1 92 ? 2.535 0.301 0.702 1.00 96.19 92 PHE A C 1
ATOM 714 O O . PHE A 1 92 ? 3.724 0.098 0.955 1.00 96.19 92 PHE A O 1
ATOM 721 N N . ILE A 1 93 ? 1.996 0.030 -0.482 1.00 95.69 93 ILE A N 1
ATOM 722 C CA . ILE A 1 93 ? 2.732 -0.530 -1.612 1.00 95.69 93 ILE A CA 1
ATOM 723 C C . ILE A 1 93 ? 2.804 0.514 -2.720 1.00 95.69 93 ILE A C 1
ATOM 725 O O . ILE A 1 93 ? 1.788 1.045 -3.170 1.00 95.69 93 ILE A O 1
ATOM 729 N N . THR A 1 94 ? 4.011 0.798 -3.189 1.00 93.19 94 THR A N 1
ATOM 730 C CA . THR A 1 94 ? 4.236 1.826 -4.202 1.00 93.19 94 THR A CA 1
ATOM 731 C C . THR A 1 94 ? 5.383 1.458 -5.129 1.00 93.19 94 THR A C 1
ATOM 733 O O . THR A 1 94 ? 6.285 0.716 -4.748 1.00 93.19 94 THR A O 1
ATOM 736 N N . SER A 1 95 ? 5.384 2.000 -6.346 1.00 89.12 95 SER A N 1
ATOM 737 C CA . SER A 1 95 ? 6.569 1.969 -7.212 1.00 89.12 95 SER A CA 1
ATOM 738 C C . SER A 1 95 ? 7.582 3.079 -6.877 1.00 89.12 95 SER A C 1
ATOM 740 O O . SER A 1 95 ? 8.580 3.262 -7.577 1.00 89.12 95 SER A O 1
ATOM 742 N N . GLN A 1 96 ? 7.302 3.908 -5.865 1.00 81.00 96 GLN A N 1
ATOM 743 C CA . GLN A 1 96 ? 8.200 4.976 -5.437 1.00 81.00 96 GLN A CA 1
ATOM 744 C C . GLN A 1 96 ? 9.392 4.408 -4.676 1.00 81.00 96 GLN A C 1
ATOM 746 O O . GLN A 1 96 ? 9.242 3.591 -3.778 1.00 81.00 96 GLN A O 1
ATOM 751 N N . ASN A 1 97 ? 10.586 4.911 -4.993 1.00 79.94 97 ASN A N 1
ATOM 752 C CA . ASN A 1 97 ? 11.789 4.591 -4.241 1.00 79.94 97 ASN A CA 1
ATOM 753 C C . ASN A 1 97 ? 11.930 5.557 -3.047 1.00 79.94 97 ASN A C 1
ATOM 755 O O . ASN A 1 97 ? 12.265 6.729 -3.274 1.00 79.94 97 ASN A O 1
ATOM 759 N N . PRO A 1 98 ? 11.773 5.089 -1.796 1.00 79.44 98 PRO A N 1
ATOM 760 C CA . PRO A 1 98 ? 11.815 5.943 -0.612 1.00 79.44 98 PRO A CA 1
ATOM 761 C C . PRO A 1 98 ? 13.185 6.597 -0.389 1.00 79.44 98 PRO A C 1
ATOM 763 O O . PRO A 1 98 ? 13.274 7.636 0.251 1.00 79.44 98 PRO A O 1
ATOM 766 N N . LYS A 1 99 ? 14.269 6.061 -0.971 1.00 78.69 99 LYS A N 1
ATOM 767 C CA . LYS A 1 99 ? 15.596 6.703 -0.913 1.00 78.69 99 LYS A CA 1
ATOM 768 C C . LYS A 1 99 ? 15.673 7.983 -1.747 1.00 78.69 99 LYS A C 1
ATOM 770 O O . LYS A 1 99 ? 16.509 8.834 -1.473 1.00 78.69 99 LYS A O 1
ATOM 775 N N . ARG A 1 100 ? 14.858 8.094 -2.802 1.00 78.81 100 ARG A N 1
ATOM 776 C CA . ARG A 1 100 ? 14.805 9.278 -3.681 1.00 78.81 100 ARG A CA 1
ATOM 777 C C . ARG A 1 100 ? 13.676 10.222 -3.300 1.00 78.81 100 ARG A C 1
ATOM 779 O O . ARG A 1 100 ? 13.833 11.431 -3.404 1.00 78.81 100 ARG A O 1
ATOM 786 N N . LYS A 1 101 ? 12.540 9.657 -2.902 1.00 82.44 101 LYS A N 1
ATOM 787 C CA . LYS A 1 101 ? 11.365 10.391 -2.457 1.00 82.44 101 LYS A CA 1
ATOM 788 C C . LYS A 1 101 ? 10.923 9.784 -1.126 1.00 82.44 101 LYS A C 1
ATOM 790 O O . LYS A 1 101 ? 10.155 8.824 -1.153 1.00 82.44 101 LYS A O 1
ATOM 795 N N . PRO A 1 102 ? 11.473 10.264 0.002 1.00 84.00 102 PRO A N 1
ATOM 796 C CA . PRO A 1 102 ? 11.133 9.724 1.310 1.00 84.00 102 PRO A CA 1
ATOM 797 C C . PRO A 1 102 ? 9.644 9.899 1.593 1.00 84.00 102 PRO A C 1
ATOM 799 O O . PRO A 1 102 ? 8.984 10.769 1.015 1.00 84.00 102 PRO A O 1
ATOM 802 N N . PHE A 1 103 ? 9.125 9.055 2.483 1.00 88.00 103 PHE A N 1
ATOM 803 C CA . PHE A 1 103 ? 7.782 9.250 3.008 1.00 88.00 103 PHE A CA 1
ATOM 804 C C . PHE A 1 103 ? 7.690 10.607 3.723 1.00 88.00 103 PHE A C 1
ATOM 806 O O . PHE A 1 103 ? 8.707 11.082 4.242 1.00 88.00 103 PHE A O 1
ATOM 813 N N . PRO A 1 104 ? 6.504 11.240 3.726 1.00 88.12 104 PRO A N 1
ATOM 814 C CA . PRO A 1 104 ? 6.273 12.450 4.505 1.00 88.12 104 PRO A CA 1
ATOM 815 C C . PRO A 1 104 ? 6.718 12.268 5.964 1.00 88.12 104 PRO A C 1
ATOM 817 O O . PRO A 1 104 ? 6.558 11.194 6.540 1.00 88.12 104 PRO A O 1
ATOM 820 N N . SER A 1 105 ? 7.339 13.295 6.547 1.00 85.62 105 SER A N 1
ATOM 821 C CA . SER A 1 105 ? 7.955 13.212 7.881 1.00 85.62 105 SER A CA 1
ATOM 822 C C . SER A 1 105 ? 6.945 13.088 9.021 1.00 85.62 105 SER A C 1
ATOM 824 O O . SER A 1 105 ? 7.306 12.666 10.112 1.00 85.62 105 SER A O 1
ATOM 826 N N . ASP A 1 106 ? 5.702 13.486 8.770 1.00 84.00 106 ASP A N 1
ATOM 827 C CA . ASP A 1 106 ? 4.546 13.328 9.650 1.00 84.00 106 ASP A CA 1
ATOM 828 C C . ASP A 1 106 ? 3.999 11.891 9.659 1.00 84.00 106 ASP A C 1
ATOM 830 O O . ASP A 1 106 ? 3.165 11.549 10.496 1.00 84.00 106 ASP A O 1
ATOM 834 N N . TRP A 1 107 ? 4.470 11.022 8.759 1.00 88.00 107 TRP A N 1
ATOM 835 C CA . TRP A 1 107 ? 4.106 9.613 8.790 1.00 88.00 107 TRP A CA 1
ATOM 836 C C . TRP A 1 107 ? 4.925 8.870 9.857 1.00 88.00 107 TRP A C 1
ATOM 838 O O . TRP A 1 107 ? 6.132 9.089 9.986 1.00 88.00 107 TRP A O 1
ATOM 848 N N . PRO A 1 108 ? 4.316 7.919 10.583 1.00 87.31 108 PRO A N 1
ATOM 849 C CA . PRO A 1 108 ? 5.041 7.004 11.459 1.00 87.31 108 PRO A CA 1
ATOM 850 C C . PRO A 1 108 ? 6.122 6.244 10.688 1.00 87.31 108 PRO A C 1
ATOM 852 O O . PRO A 1 108 ? 5.919 5.884 9.532 1.00 87.31 108 PRO A O 1
ATOM 855 N N . VAL A 1 109 ? 7.257 5.946 11.324 1.00 89.81 109 VAL A N 1
ATOM 856 C CA . VAL A 1 109 ? 8.368 5.241 10.661 1.00 89.81 109 VAL A CA 1
ATOM 857 C C . VAL A 1 109 ? 7.960 3.798 10.321 1.00 89.81 109 VAL A C 1
ATOM 859 O O . VAL A 1 109 ? 7.723 3.012 11.246 1.00 89.81 109 VAL A O 1
ATOM 862 N N . PRO A 1 110 ? 7.905 3.412 9.030 1.00 93.06 110 PRO A N 1
ATOM 863 C CA . PRO A 1 110 ? 7.532 2.060 8.644 1.00 93.06 110 PRO A CA 1
ATOM 864 C C . PRO A 1 110 ? 8.733 1.111 8.599 1.00 93.06 110 PRO A C 1
ATOM 866 O O . PRO A 1 110 ? 9.878 1.514 8.390 1.00 93.06 110 PRO A O 1
ATOM 869 N N . GLU A 1 111 ? 8.450 -0.185 8.697 1.00 94.62 111 GLU A N 1
ATOM 870 C CA . GLU A 1 111 ? 9.360 -1.229 8.223 1.00 94.62 111 GLU A CA 1
ATOM 871 C C . GLU A 1 111 ? 9.280 -1.291 6.690 1.00 94.62 111 GLU A C 1
ATOM 873 O O . GLU A 1 111 ? 8.181 -1.311 6.139 1.00 94.62 111 GLU A O 1
ATOM 878 N N . VAL A 1 112 ? 10.415 -1.301 5.983 1.00 95.25 112 VAL A N 1
ATOM 879 C CA . VAL A 1 112 ? 10.437 -1.159 4.517 1.00 95.25 112 VAL A CA 1
ATOM 880 C C . VAL A 1 112 ? 11.221 -2.282 3.850 1.00 95.25 112 VAL A C 1
ATOM 882 O O . VAL A 1 112 ? 12.391 -2.499 4.158 1.00 95.25 112 VAL A O 1
ATOM 885 N N . VAL A 1 113 ? 10.609 -2.914 2.848 1.00 95.12 113 VAL A N 1
ATOM 886 C CA . VAL A 1 113 ? 11.298 -3.758 1.861 1.00 95.12 113 VAL A CA 1
ATOM 887 C C . VAL A 1 113 ? 11.144 -3.149 0.474 1.00 95.12 113 VAL A C 1
ATOM 889 O O . VAL A 1 113 ? 10.143 -2.506 0.160 1.00 95.12 113 VAL A O 1
ATOM 892 N N . THR A 1 114 ? 12.165 -3.286 -0.365 1.00 93.62 114 THR A N 1
ATOM 893 C CA . THR A 1 114 ? 12.142 -2.772 -1.738 1.00 93.62 114 THR A CA 1
ATOM 894 C C . THR A 1 114 ? 12.829 -3.756 -2.661 1.00 93.62 114 THR A C 1
ATOM 896 O O . THR A 1 114 ? 13.952 -4.166 -2.380 1.00 93.62 114 THR A O 1
ATOM 899 N N . ASP A 1 115 ? 12.173 -4.097 -3.763 1.00 92.06 115 ASP A N 1
ATOM 900 C CA . ASP A 1 115 ? 12.695 -5.025 -4.755 1.00 92.06 115 ASP A CA 1
ATOM 901 C C . ASP A 1 115 ? 12.139 -4.712 -6.154 1.00 92.06 115 ASP A C 1
ATOM 903 O O . ASP A 1 115 ? 10.977 -4.344 -6.305 1.00 92.06 115 ASP A O 1
ATOM 907 N N . HIS A 1 116 ? 12.993 -4.780 -7.181 1.00 89.25 116 HIS A N 1
ATOM 908 C CA . HIS A 1 116 ? 12.665 -4.472 -8.588 1.00 89.25 116 HIS A CA 1
ATOM 909 C C . HIS A 1 116 ? 11.829 -3.191 -8.822 1.00 89.25 116 HIS A C 1
ATOM 911 O O . HIS A 1 116 ? 11.059 -3.101 -9.773 1.00 89.25 116 HIS A O 1
ATOM 917 N N . GLY A 1 117 ? 12.027 -2.160 -7.992 1.00 87.25 117 GLY A N 1
ATOM 918 C CA . GLY A 1 117 ? 11.323 -0.877 -8.112 1.00 87.25 117 GLY A CA 1
ATOM 919 C C . GLY A 1 117 ? 9.955 -0.830 -7.427 1.00 87.25 117 GLY A C 1
ATOM 920 O O . GLY A 1 117 ? 9.281 0.188 -7.529 1.00 87.25 117 GLY A O 1
ATOM 921 N N . VAL A 1 118 ? 9.568 -1.886 -6.712 1.00 92.38 118 VAL A N 1
ATOM 922 C CA . VAL A 1 118 ? 8.422 -1.906 -5.801 1.00 92.38 118 VAL A CA 1
ATOM 923 C C . VAL A 1 118 ? 8.918 -1.744 -4.375 1.00 92.38 118 VAL A C 1
ATOM 925 O O . VAL A 1 118 ? 9.904 -2.360 -3.978 1.00 92.38 118 VAL A O 1
ATOM 928 N N . THR A 1 119 ? 8.212 -0.941 -3.596 1.00 95.00 119 THR A N 1
ATOM 929 C CA . THR A 1 119 ? 8.420 -0.757 -2.166 1.00 95.00 119 THR A CA 1
ATOM 930 C C . THR A 1 119 ? 7.162 -1.184 -1.420 1.00 95.00 119 THR A C 1
ATOM 932 O O . THR A 1 119 ? 6.064 -0.751 -1.766 1.00 95.00 119 THR A O 1
ATOM 935 N N . MET A 1 120 ? 7.327 -2.004 -0.380 1.00 96.19 120 MET A N 1
ATOM 936 C CA . MET A 1 120 ? 6.300 -2.275 0.628 1.00 96.19 120 MET A CA 1
ATOM 937 C C . MET A 1 120 ? 6.747 -1.668 1.957 1.00 96.19 120 MET A C 1
ATOM 939 O O . MET A 1 120 ? 7.848 -1.951 2.432 1.00 96.19 120 MET A O 1
ATOM 943 N N . ALA A 1 121 ? 5.891 -0.832 2.537 1.00 95.94 121 ALA A N 1
ATOM 944 C CA . ALA A 1 121 ? 6.081 -0.191 3.828 1.00 95.94 121 ALA A CA 1
ATOM 945 C C . ALA A 1 121 ? 4.995 -0.663 4.800 1.00 95.94 121 ALA A C 1
ATOM 947 O O . ALA A 1 121 ? 3.811 -0.539 4.497 1.00 95.94 121 ALA A O 1
ATOM 948 N N . LYS A 1 122 ? 5.383 -1.194 5.958 1.00 95.62 122 LYS A N 1
ATOM 949 C CA . LYS A 1 122 ? 4.473 -1.686 6.996 1.00 95.62 122 LYS A CA 1
ATOM 950 C C . LYS A 1 122 ? 4.467 -0.749 8.196 1.00 95.62 122 LYS A C 1
ATOM 952 O O . LYS A 1 122 ? 5.502 -0.514 8.820 1.00 95.62 122 LYS A O 1
ATOM 957 N N . PHE A 1 123 ? 3.277 -0.284 8.552 1.00 93.38 123 PHE A N 1
ATOM 958 C CA . PHE A 1 123 ? 2.995 0.549 9.715 1.00 93.38 123 PHE A CA 1
ATOM 959 C C . PHE A 1 123 ? 2.297 -0.309 10.776 1.00 93.38 123 PHE A C 1
ATOM 961 O O . PHE A 1 123 ? 1.238 -0.892 10.527 1.00 93.38 123 PHE A O 1
ATOM 968 N N . GLN A 1 124 ? 2.911 -0.427 11.955 1.00 86.19 124 GLN A N 1
ATOM 969 C CA . GLN A 1 124 ? 2.402 -1.268 13.041 1.00 86.19 124 GLN A CA 1
ATOM 970 C C . GLN A 1 124 ? 1.233 -0.599 13.761 1.00 86.19 124 GLN A C 1
ATOM 972 O O . GLN A 1 124 ? 1.400 0.486 14.310 1.00 86.19 124 GLN A O 1
ATOM 977 N N . ALA A 1 125 ? 0.093 -1.285 13.856 1.00 73.19 125 ALA A N 1
ATOM 978 C CA . ALA A 1 125 ? -1.100 -0.761 14.524 1.00 73.19 125 ALA A CA 1
ATOM 979 C C . ALA A 1 125 ? -0.882 -0.406 16.006 1.00 73.19 125 ALA A C 1
ATOM 981 O O . ALA A 1 125 ? -1.486 0.532 16.514 1.00 73.19 125 ALA A O 1
ATOM 982 N N . GLU A 1 126 ? -0.003 -1.123 16.711 1.00 63.94 126 GLU A N 1
ATOM 983 C CA . GLU A 1 126 ? 0.290 -0.862 18.129 1.00 63.94 126 GLU A CA 1
ATOM 984 C C . GLU A 1 126 ? 1.098 0.423 18.345 1.00 63.94 126 GLU A C 1
ATOM 986 O O . GLU A 1 126 ? 0.852 1.144 19.307 1.00 63.94 126 GLU A O 1
ATOM 991 N N . ARG A 1 127 ? 2.006 0.767 17.421 1.00 57.97 127 ARG A N 1
ATOM 992 C CA . ARG A 1 127 ? 2.778 2.022 17.483 1.00 57.97 127 ARG A CA 1
ATOM 993 C C . ARG A 1 127 ? 1.950 3.247 17.107 1.00 57.97 127 ARG A C 1
ATOM 995 O O . ARG A 1 127 ? 2.291 4.350 17.514 1.00 57.97 127 ARG A O 1
ATOM 1002 N N . LEU A 1 128 ? 0.865 3.053 16.359 1.00 58.28 128 LEU A N 1
ATOM 1003 C CA . LEU A 1 128 ? -0.067 4.125 16.004 1.00 58.28 128 LEU A CA 1
ATOM 1004 C C . LEU A 1 128 ? -0.869 4.602 17.221 1.00 58.28 128 LEU A C 1
ATOM 1006 O O . LEU A 1 128 ? -1.177 5.782 17.304 1.00 58.28 128 LEU A O 1
ATOM 1010 N N . LYS A 1 129 ? -1.138 3.712 18.188 1.00 53.94 129 LYS A N 1
ATOM 1011 C CA . LYS A 1 129 ? -1.888 4.039 19.413 1.00 53.94 129 LYS A CA 1
ATOM 1012 C C . LYS A 1 129 ? -1.091 4.893 20.402 1.00 53.94 129 LYS A C 1
ATOM 1014 O O . LYS A 1 129 ? -1.674 5.761 21.040 1.00 53.94 129 LYS A O 1
ATOM 1019 N N . ILE A 1 130 ? 0.223 4.672 20.501 1.00 53.09 130 ILE A N 1
ATOM 1020 C CA . ILE A 1 130 ? 1.098 5.371 21.462 1.00 53.09 130 ILE A CA 1
ATOM 1021 C C . ILE A 1 130 ? 1.201 6.868 21.126 1.00 53.09 130 ILE A C 1
ATOM 1023 O O . ILE A 1 130 ? 1.144 7.701 22.021 1.00 53.09 130 ILE A O 1
ATOM 1027 N N . ASN A 1 131 ? 1.250 7.227 19.839 1.00 51.25 131 ASN A N 1
ATOM 1028 C CA . ASN A 1 131 ? 1.362 8.630 19.419 1.00 51.25 131 ASN A CA 1
ATOM 1029 C C . ASN A 1 131 ? 0.067 9.442 19.614 1.00 51.25 131 ASN A C 1
ATOM 1031 O O . ASN A 1 131 ? 0.109 10.665 19.581 1.00 51.25 131 ASN A O 1
ATOM 1035 N N . THR A 1 132 ? -1.083 8.788 19.793 1.00 52.50 132 THR A N 1
ATOM 1036 C CA . THR A 1 132 ? -2.375 9.457 20.037 1.00 52.50 132 THR A CA 1
ATOM 1037 C C . THR A 1 132 ? -2.658 9.745 21.512 1.00 52.50 132 THR A C 1
ATOM 1039 O O . THR A 1 132 ? -3.586 10.493 21.801 1.00 52.50 132 THR A O 1
ATOM 10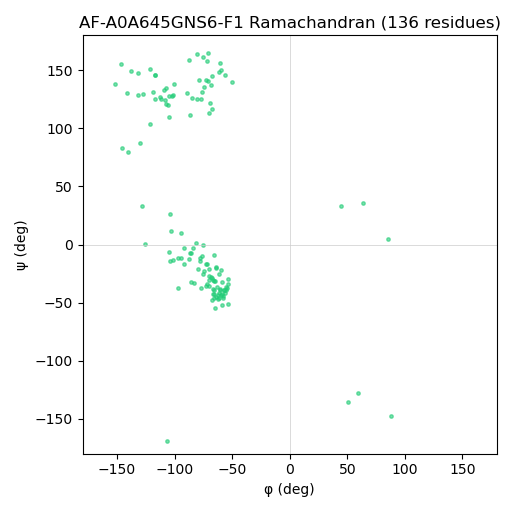42 N N . GLU A 1 133 ? -1.887 9.179 22.447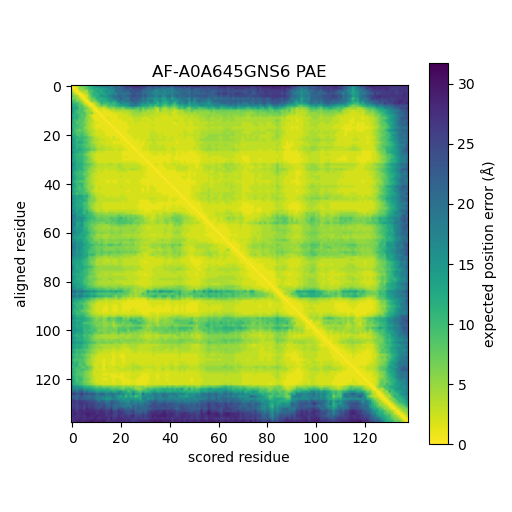 1.00 50.06 133 GLU A N 1
ATOM 1043 C CA . GLU A 1 133 ? -2.085 9.396 23.891 1.00 50.06 133 GLU A CA 1
ATOM 1044 C C . GLU A 1 133 ? -1.207 10.525 24.469 1.00 50.06 133 GLU A C 1
ATOM 1046 O O . GLU A 1 133 ? -1.472 10.986 25.577 1.00 50.06 133 GLU A O 1
ATOM 1051 N N . GLU A 1 134 ? -0.217 11.035 23.723 1.00 49.09 134 GLU A N 1
ATOM 1052 C CA . GLU A 1 134 ? 0.647 12.146 24.169 1.00 49.09 134 GLU A CA 1
ATOM 1053 C C . GLU A 1 134 ? 0.074 13.556 23.885 1.00 49.09 134 GLU A C 1
ATOM 1055 O O . GLU A 1 134 ? 0.614 14.533 24.389 1.00 49.09 134 GLU A O 1
ATOM 1060 N N . GLU A 1 135 ? -1.045 13.696 23.160 1.00 48.97 135 GLU A N 1
ATOM 1061 C CA . GLU A 1 135 ? -1.659 15.007 22.837 1.00 48.97 135 GLU A CA 1
ATOM 1062 C C . GLU A 1 135 ? -2.781 15.457 23.803 1.00 48.97 135 GLU A C 1
ATOM 1064 O O . GLU A 1 135 ? -3.471 16.439 23.535 1.00 48.97 135 GLU A O 1
ATOM 1069 N N . TYR A 1 136 ? -2.985 14.775 24.938 1.00 47.97 136 TYR A N 1
ATOM 1070 C CA . TYR A 1 136 ? -4.072 15.091 25.887 1.00 47.97 136 TYR A CA 1
ATOM 1071 C C . TYR A 1 136 ? -3.621 15.266 27.347 1.00 47.97 136 TYR A C 1
ATOM 1073 O O . TYR A 1 136 ? -4.369 14.959 28.272 1.00 47.97 136 TYR A O 1
ATOM 1081 N N . ASN A 1 137 ? -2.409 15.779 27.565 1.00 47.34 137 ASN A N 1
ATOM 1082 C CA . ASN A 1 137 ? -1.984 16.306 28.863 1.00 47.34 137 ASN A CA 1
ATOM 1083 C C . ASN A 1 137 ? -1.148 17.578 28.662 1.00 47.34 137 ASN A C 1
ATOM 1085 O O . ASN A 1 137 ? 0.074 17.514 28.729 1.00 47.34 137 ASN A O 1
ATOM 1089 N N . ASP A 1 138 ? -1.821 18.704 28.422 1.00 40.09 138 ASP A N 1
ATOM 1090 C CA . A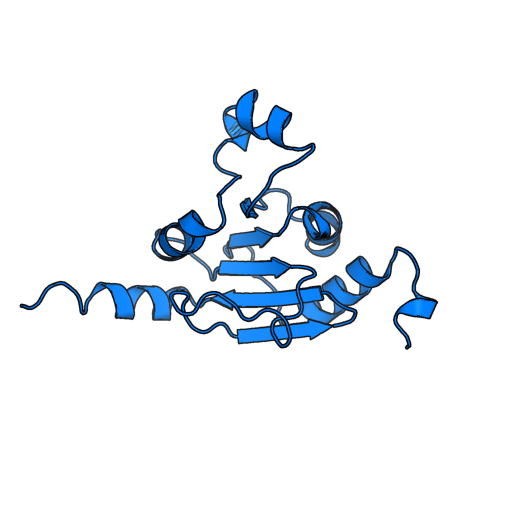SP A 1 138 ? -1.351 20.061 28.749 1.00 40.09 138 ASP A CA 1
ATOM 1091 C C . ASP A 1 138 ? -2.558 20.974 29.029 1.00 40.09 138 ASP A C 1
ATOM 1093 O O . ASP A 1 138 ? -3.533 20.943 28.238 1.00 40.09 138 ASP A O 1
#

Mean predicted aligned error: 7.29 Å